Protein AF-A0A060C391-F1 (afdb_monomer)

Solvent-accessible surface area (backbone atoms only — not comparable to full-atom values): 6008 Å² total; per-residue (Å²): 101,76,47,78,46,74,47,98,84,16,40,34,38,37,36,35,54,34,74,24,63,67,58,46,52,53,50,53,54,56,56,54,67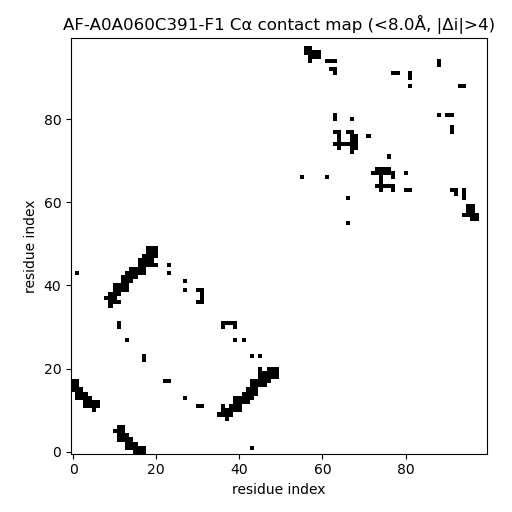,40,91,70,42,79,42,69,45,85,57,59,44,54,77,26,70,55,72,74,84,77,87,77,85,52,51,91,88,68,46,47,36,58,51,20,27,74,75,72,74,34,46,84,53,24,62,60,58,40,61,74,40,53,82,83,41,85,47,68,82,63,70,66,48,83,82,130

Sequence (100 aa):
KVNIDVADDGTATVTGDVGSQEDKEKILVAVGNVTGIGQVNDSVTVTQSGAESRYYTVKSGDTLSAISKAMYGSANDYPRIFEANKPMLTHPDKIYPVRY

Radius of gyration: 20.58 Å; Cα contacts (8 Å, |Δi|>4): 141; chains: 1; bounding box: 30×29×60 Å

InterPro domains:
  IPR007055 BON domain [PF04972] (2-47)
  IPR007055 BON domain [PS50914] (1-48)
  IPR018392 LysM domain [PF01476] (56-97)
  IPR018392 LysM domain [PS51782] (54-100)
  IPR018392 LysM domain [cd00118] (54-97)
  IPR036779 LysM domain superfamily [G3DSA:3.10.350.10] (55-97)
  IPR052196 Bacterial Potassium Binding [PTHR34700] (9-97)

Foldseek 3Di:
DWDWDADPQQEIEIEDEDQEPVVLVVVQVVSCPDPSHPYYHDHYDDPDPPPPPDDDADDPPDFLLNVCCVPVVGSVCSVVVQVVCPPVRPDRRPDDGDDD

Organism: NCBI:txid238202

Nearest PDB structures (foldseek):
  7vcm-assembly1_A  TM=4.858E-01  e=7.533E-10  Aequorea victoria
  7vcm-assembly2_B  TM=4.829E-01  e=8.060E-10  Aequorea victoria
  7pvc-assembly1_A  TM=4.839E-01  e=1.482E-09  Escherichia coli K-12
  8zex-assembly1_A  TM=4.819E-01  e=4.088E-09  Escherichia coli
  6v4v-assembly1_A-2  TM=9.527E-01  e=9.688E-02  Acinetobacter baumannii

Secondary structure (DSSP, 8-state):
-EEEEE-TTSEEEEEEEES-HHHHHHHHHHHHTSTT-SEEEEEEEES------------TT--HHHHHHHHHS-GGGHHHHHHHTTTT-SSTT---PPP-

pLDDT: mean 79.68, std 9.68, range [48.06, 90.31]

Structure (mmCIF, N/CA/C/O backbone):
data_AF-A0A060C391-F1
#
_entry.id   AF-A0A060C391-F1
#
loop_
_atom_site.group_PDB
_atom_site.id
_atom_site.type_symbol
_atom_site.label_atom_id
_atom_site.label_alt_id
_atom_site.label_comp_id
_atom_site.label_asym_id
_atom_site.label_entity_id
_atom_site.label_seq_id
_atom_site.pdbx_PDB_ins_code
_atom_site.Cartn_x
_atom_site.Cartn_y
_atom_site.Cartn_z
_atom_site.occupancy
_atom_site.B_iso_or_equiv
_atom_site.auth_seq_id
_atom_site.auth_comp_id
_atom_site.auth_asym_id
_atom_site.auth_atom_id
_atom_site.pdbx_PDB_model_num
ATOM 1 N N . LYS A 1 1 ? 4.284 -1.338 16.733 1.00 66.06 1 LYS A N 1
ATOM 2 C CA . LYS A 1 1 ? 3.611 -1.767 17.991 1.00 66.06 1 LYS A CA 1
ATOM 3 C C . LYS A 1 1 ? 2.711 -0.615 18.395 1.00 66.06 1 LYS A C 1
ATOM 5 O O . LYS A 1 1 ? 3.216 0.496 18.450 1.00 66.06 1 LYS A O 1
ATOM 10 N N . VAL A 1 2 ? 1.416 -0.860 18.574 1.00 81.69 2 VAL A N 1
ATOM 11 C CA . VAL A 1 2 ? 0.436 0.191 18.891 1.00 81.69 2 VAL A CA 1
ATOM 12 C C . VAL A 1 2 ? 0.267 0.263 20.405 1.00 81.69 2 VAL A C 1
ATOM 14 O O . VAL A 1 2 ? 0.169 -0.780 21.051 1.00 81.69 2 VAL A O 1
ATOM 17 N N . ASN A 1 3 ? 0.262 1.474 20.952 1.00 84.88 3 ASN A N 1
ATOM 18 C CA . ASN A 1 3 ? 0.009 1.762 22.356 1.00 84.88 3 ASN A CA 1
ATOM 19 C C . ASN A 1 3 ? -1.242 2.638 22.464 1.00 84.88 3 ASN A C 1
ATOM 21 O O . ASN A 1 3 ? -1.451 3.544 21.657 1.00 84.88 3 ASN A O 1
ATOM 25 N N . ILE A 1 4 ? -2.068 2.356 23.464 1.00 86.69 4 ILE A N 1
ATOM 26 C CA . ILE A 1 4 ? -3.305 3.084 23.734 1.00 86.69 4 ILE A CA 1
ATOM 27 C C . ILE A 1 4 ? -3.201 3.567 25.174 1.00 86.69 4 ILE A C 1
ATOM 29 O O . ILE A 1 4 ? -3.025 2.750 26.077 1.00 86.69 4 ILE A O 1
ATOM 33 N N . ASP A 1 5 ? -3.274 4.876 25.360 1.00 87.00 5 ASP A N 1
ATOM 34 C CA . ASP A 1 5 ? -3.276 5.532 26.663 1.00 87.00 5 ASP A CA 1
ATOM 35 C C . ASP A 1 5 ? -4.641 6.187 26.873 1.00 87.00 5 ASP A C 1
ATOM 37 O O . ASP A 1 5 ? -5.166 6.808 25.950 1.00 87.00 5 ASP A O 1
ATOM 41 N N . VAL A 1 6 ? -5.255 6.005 28.039 1.00 86.50 6 VAL A N 1
ATOM 42 C CA . VAL A 1 6 ? -6.569 6.582 28.348 1.00 86.50 6 VAL A CA 1
ATOM 43 C C . VAL A 1 6 ? -6.413 7.472 29.567 1.00 86.50 6 VAL A C 1
ATOM 45 O O . VAL A 1 6 ? -6.068 6.985 30.641 1.00 86.50 6 VAL A O 1
ATOM 48 N N . ALA A 1 7 ? -6.668 8.764 29.389 1.00 85.25 7 ALA A N 1
ATOM 49 C CA . ALA A 1 7 ? -6.646 9.740 30.465 1.00 85.25 7 ALA A CA 1
ATOM 50 C C . ALA A 1 7 ? -7.943 9.694 31.294 1.00 85.25 7 ALA A C 1
ATOM 52 O O . ALA A 1 7 ? -8.998 9.267 30.816 1.00 85.25 7 ALA A O 1
ATOM 53 N N . ASP A 1 8 ? -7.870 10.164 32.543 1.00 81.44 8 ASP A N 1
ATOM 54 C CA . ASP A 1 8 ? -8.990 10.170 33.499 1.00 81.44 8 ASP A CA 1
ATOM 55 C C . ASP A 1 8 ? -10.194 11.023 33.048 1.00 81.44 8 ASP A C 1
ATOM 57 O O . ASP A 1 8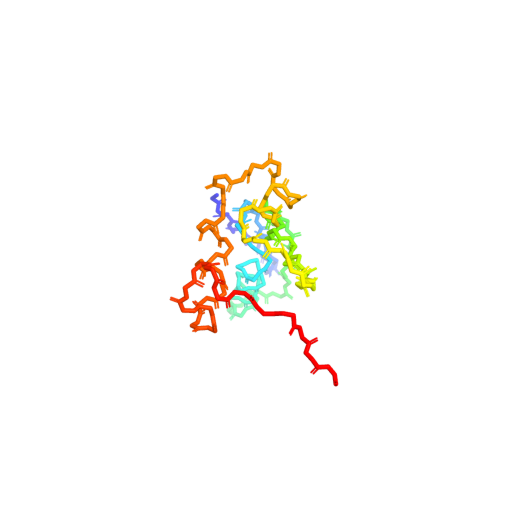 ? -11.295 10.883 33.578 1.00 81.44 8 ASP A O 1
ATOM 61 N N . ASP A 1 9 ? -10.000 11.906 32.064 1.00 83.06 9 ASP A N 1
ATOM 62 C CA . ASP A 1 9 ? -11.043 12.731 31.444 1.00 83.06 9 ASP A CA 1
ATOM 63 C C . ASP A 1 9 ? -11.824 12.002 30.332 1.00 83.06 9 ASP A C 1
ATOM 65 O O . ASP A 1 9 ? -12.745 12.572 29.743 1.00 83.06 9 ASP A O 1
ATOM 69 N N . GLY A 1 10 ? -11.473 10.744 30.044 1.00 82.44 10 GLY A N 1
ATOM 70 C CA . GLY A 1 10 ? -12.064 9.958 28.965 1.00 82.44 10 GLY A CA 1
ATOM 71 C C . GLY A 1 10 ? -11.435 10.217 27.593 1.00 82.44 10 GLY A C 1
ATOM 72 O O . GLY A 1 10 ? -12.022 9.838 26.577 1.00 82.44 10 GLY A O 1
ATOM 73 N N . THR A 1 11 ? -10.263 10.852 27.520 1.00 87.12 11 THR A N 1
ATOM 74 C CA . THR A 1 11 ? -9.513 11.003 26.268 1.00 87.12 11 THR A CA 1
ATOM 75 C C . THR A 1 11 ? -8.624 9.784 26.025 1.00 87.12 11 THR A C 1
ATOM 77 O O . THR A 1 11 ? -7.681 9.528 26.772 1.00 87.12 11 THR A O 1
ATOM 80 N N . ALA A 1 12 ? -8.877 9.044 24.944 1.00 87.88 12 ALA A N 1
ATOM 81 C CA . ALA A 1 12 ? -8.021 7.945 24.506 1.00 87.88 12 ALA A CA 1
ATOM 82 C C . ALA A 1 12 ? -7.006 8.418 23.460 1.00 87.88 12 ALA A C 1
ATOM 84 O O . ALA A 1 12 ? -7.377 8.810 22.357 1.00 87.88 12 ALA A O 1
ATOM 85 N N . THR A 1 13 ? -5.718 8.336 23.769 1.00 88.88 13 THR A N 1
ATOM 86 C CA . THR A 1 13 ? -4.623 8.633 22.845 1.00 88.88 13 THR A CA 1
ATOM 87 C C . THR A 1 13 ? -4.062 7.345 22.259 1.00 88.88 13 THR A C 1
ATOM 89 O O . THR A 1 13 ? -3.488 6.512 22.963 1.00 88.88 13 THR A O 1
ATOM 92 N N . VAL A 1 14 ? -4.196 7.190 20.943 1.00 86.75 14 VAL A N 1
ATOM 93 C CA . VAL A 1 14 ? -3.645 6.046 20.211 1.00 86.75 14 VAL A CA 1
ATOM 94 C C . VAL A 1 14 ? -2.337 6.474 19.558 1.00 86.75 14 VAL A C 1
ATOM 96 O O . VAL A 1 14 ? -2.307 7.413 18.764 1.00 86.75 14 VAL A O 1
ATOM 99 N N . THR A 1 15 ? -1.246 5.784 19.887 1.00 86.19 15 THR A N 1
ATOM 100 C CA . THR A 1 15 ? 0.092 6.039 19.339 1.00 86.19 15 THR A CA 1
ATOM 101 C C . THR A 1 15 ? 0.699 4.771 18.765 1.00 86.19 15 THR A C 1
ATOM 103 O O . THR A 1 15 ? 0.437 3.657 19.219 1.00 86.19 15 THR A O 1
ATOM 106 N N . GLY A 1 16 ? 1.565 4.938 17.775 1.00 81.06 16 GLY A N 1
ATOM 107 C CA . GLY A 1 16 ? 2.401 3.863 17.257 1.00 81.06 16 GLY A CA 1
ATOM 108 C C . GLY A 1 16 ? 2.298 3.688 15.754 1.00 81.06 16 GLY A C 1
ATOM 109 O O . GLY A 1 16 ? 1.573 4.398 15.061 1.00 81.06 16 GLY A O 1
ATOM 110 N N . ASP A 1 17 ? 3.077 2.728 15.275 1.00 80.56 17 ASP A N 1
ATOM 111 C CA . ASP A 1 17 ? 3.238 2.439 13.857 1.00 80.56 17 ASP A CA 1
ATOM 112 C C . ASP A 1 17 ? 2.263 1.352 13.411 1.00 80.56 17 ASP A C 1
ATOM 114 O O . ASP A 1 17 ? 2.290 0.230 13.942 1.00 80.56 17 ASP A O 1
ATOM 118 N N . VAL A 1 18 ? 1.441 1.679 12.416 1.00 77.38 18 VAL A N 1
ATOM 119 C CA . VAL A 1 18 ? 0.503 0.751 11.768 1.00 77.38 18 VAL A CA 1
ATOM 120 C C . VAL A 1 18 ? 0.833 0.588 10.290 1.0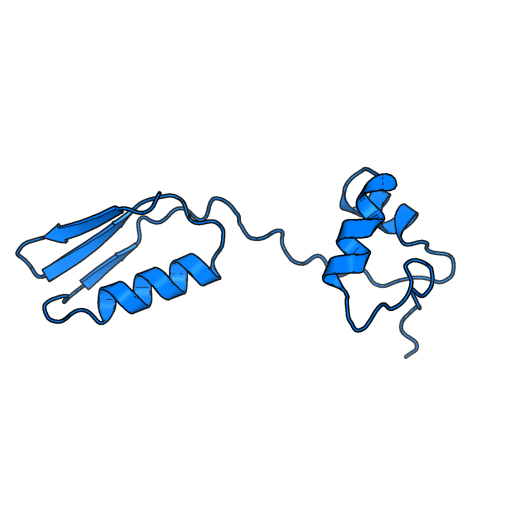0 77.38 18 VAL A C 1
ATOM 122 O O . VAL A 1 18 ? 1.275 1.525 9.622 1.00 77.38 18 VAL A O 1
ATOM 125 N N . GLY A 1 19 ? 0.627 -0.631 9.790 1.00 69.75 19 GLY A N 1
ATOM 126 C CA . GLY A 1 19 ? 0.990 -1.033 8.430 1.00 69.75 19 GLY A CA 1
ATOM 127 C C . GLY A 1 19 ? -0.010 -0.619 7.348 1.00 69.75 19 GLY A C 1
ATOM 128 O O . GLY A 1 19 ? 0.239 -0.851 6.174 1.00 69.75 19 GLY A O 1
ATOM 129 N N . SER A 1 20 ? -1.152 -0.027 7.692 1.00 74.94 20 SER A N 1
ATOM 130 C CA . SER A 1 20 ? -2.090 0.470 6.686 1.00 74.94 20 SER A CA 1
ATOM 131 C C . SER A 1 20 ? -3.024 1.536 7.252 1.00 74.94 20 SER A C 1
ATOM 133 O O . SER A 1 20 ? -3.265 1.604 8.461 1.00 74.94 20 SER A O 1
ATOM 135 N N . GLN A 1 21 ? -3.571 2.362 6.356 1.00 73.94 21 GLN A N 1
ATOM 136 C CA . GLN A 1 21 ? -4.645 3.303 6.682 1.00 73.94 21 GLN A CA 1
ATOM 137 C C . GLN A 1 21 ? -5.889 2.555 7.190 1.00 73.94 21 GLN A C 1
ATOM 139 O O . GLN A 1 21 ? -6.510 2.985 8.153 1.00 73.94 21 GLN A O 1
ATOM 144 N N . GLU A 1 22 ? -6.211 1.404 6.594 1.00 77.38 22 GLU A N 1
ATOM 145 C CA . GLU A 1 22 ? -7.364 0.596 7.000 1.00 77.38 22 GLU A CA 1
ATOM 146 C C . GLU A 1 22 ? -7.218 0.089 8.446 1.00 77.38 22 GLU A C 1
ATOM 148 O O . GLU A 1 22 ? -8.161 0.160 9.236 1.00 77.38 22 GLU A O 1
ATOM 153 N N . ASP A 1 23 ? -6.024 -0.371 8.830 1.00 79.88 23 ASP A N 1
ATOM 154 C CA . ASP A 1 23 ? -5.756 -0.808 10.203 1.00 79.88 23 ASP A CA 1
ATOM 155 C C . ASP A 1 23 ? -5.831 0.361 11.186 1.00 79.88 23 ASP A C 1
ATOM 157 O O . ASP A 1 23 ? -6.391 0.217 12.274 1.00 79.88 23 ASP A O 1
ATOM 161 N N . LYS A 1 24 ? -5.325 1.537 10.793 1.00 81.56 24 LYS A N 1
ATOM 162 C CA . LYS A 1 24 ? -5.451 2.769 11.580 1.00 81.56 24 LYS A CA 1
ATOM 163 C C . LYS A 1 24 ? -6.914 3.093 11.876 1.00 81.56 24 LYS A C 1
ATOM 165 O O . LYS A 1 24 ? -7.272 3.300 13.034 1.00 81.56 24 LYS A O 1
ATOM 170 N N . GLU A 1 25 ? -7.750 3.127 10.842 1.00 82.69 25 GLU A N 1
ATOM 171 C CA . GLU A 1 25 ? -9.168 3.469 10.970 1.00 82.69 25 GLU A CA 1
ATOM 172 C C . GLU A 1 25 ? -9.909 2.458 11.848 1.00 82.69 25 GLU A C 1
ATOM 174 O O . GLU A 1 25 ? -10.648 2.854 12.751 1.00 82.69 25 GLU A O 1
ATOM 179 N N . LYS A 1 26 ? -9.647 1.158 11.672 1.00 83.44 26 LYS A N 1
ATOM 180 C CA . LYS A 1 26 ? -10.224 0.107 12.526 1.00 83.44 26 LYS A CA 1
ATOM 181 C C . LYS A 1 26 ? -9.844 0.280 13.997 1.00 83.44 26 LYS A C 1
ATOM 183 O O . LYS A 1 26 ? -10.704 0.125 14.863 1.00 83.44 26 LYS A O 1
A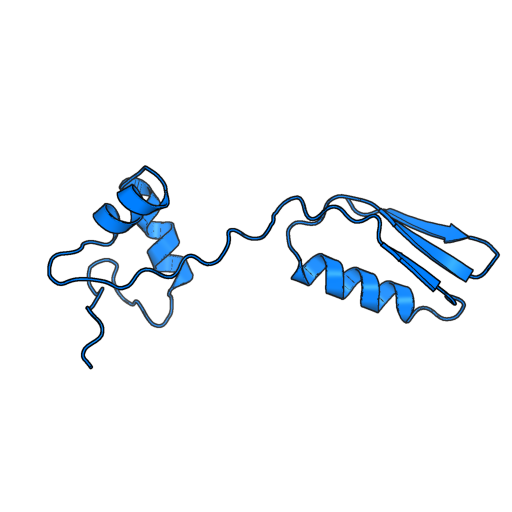TOM 188 N N . ILE A 1 27 ? -8.584 0.613 14.289 1.00 84.44 27 ILE A N 1
ATOM 189 C CA . ILE A 1 27 ? -8.109 0.827 15.664 1.00 84.44 27 ILE A CA 1
ATOM 190 C C . ILE A 1 27 ? -8.782 2.056 16.281 1.00 84.44 27 ILE A C 1
ATOM 192 O O . ILE A 1 27 ? -9.291 1.971 17.397 1.00 84.44 27 ILE A O 1
ATOM 196 N N . LEU A 1 28 ? -8.831 3.178 15.559 1.00 84.06 28 LEU A N 1
ATOM 197 C CA . LEU A 1 28 ? -9.455 4.414 16.043 1.00 84.06 28 LEU A CA 1
ATOM 198 C C . LEU A 1 28 ? -10.945 4.215 16.347 1.00 84.06 28 LEU A C 1
ATOM 200 O O . LEU A 1 28 ? -11.420 4.631 17.404 1.00 84.06 28 LEU A O 1
ATOM 204 N N . VAL A 1 29 ? -11.670 3.522 15.464 1.00 88.00 29 VAL A N 1
ATOM 205 C CA . VAL A 1 29 ? -13.089 3.192 15.668 1.00 88.00 29 VAL A CA 1
ATOM 206 C C . VAL A 1 29 ? -13.273 2.262 16.866 1.00 88.00 29 VAL A C 1
ATOM 208 O O . VAL A 1 29 ? -14.179 2.475 17.670 1.00 88.00 29 VAL A O 1
ATOM 211 N N . ALA A 1 30 ? -12.430 1.239 17.020 1.00 84.44 30 ALA A N 1
ATOM 212 C CA . ALA A 1 30 ? -12.516 0.326 18.157 1.00 84.44 30 ALA A CA 1
ATOM 213 C C . ALA A 1 30 ? -12.299 1.053 19.493 1.00 84.44 30 ALA A C 1
ATOM 215 O O . ALA A 1 30 ? -13.051 0.822 20.438 1.00 84.44 30 ALA A O 1
ATOM 216 N N . VAL A 1 31 ? -11.324 1.965 19.555 1.00 85.12 31 VAL A N 1
ATOM 217 C CA . VAL A 1 31 ? -11.011 2.753 20.757 1.00 85.12 31 VAL A CA 1
ATOM 218 C C . VAL A 1 31 ? -12.130 3.745 21.088 1.00 85.12 31 VAL A C 1
ATOM 220 O O . VAL A 1 31 ? -12.523 3.851 22.246 1.00 85.12 31 VAL A O 1
ATOM 223 N N . GLY A 1 32 ? -12.706 4.413 20.086 1.00 84.00 32 GLY A N 1
ATOM 224 C CA . GLY A 1 32 ? -13.818 5.348 20.294 1.00 84.00 32 GLY A CA 1
ATOM 225 C C . GLY A 1 32 ? -15.126 4.695 20.748 1.00 84.00 32 GLY A C 1
ATOM 226 O O . GLY A 1 32 ? -15.967 5.365 21.335 1.00 84.00 32 GLY A O 1
ATOM 227 N N . ASN A 1 33 ? -15.301 3.391 20.517 1.00 84.31 33 ASN A N 1
ATOM 228 C CA . ASN A 1 33 ? -16.480 2.646 20.972 1.00 84.31 33 ASN A CA 1
ATOM 229 C C . ASN A 1 33 ? -16.351 2.094 22.403 1.00 84.31 33 ASN A C 1
ATOM 231 O O . ASN A 1 33 ? -17.272 1.435 22.893 1.00 84.31 33 ASN A O 1
ATOM 235 N N . VAL A 1 34 ? -15.231 2.332 23.092 1.00 8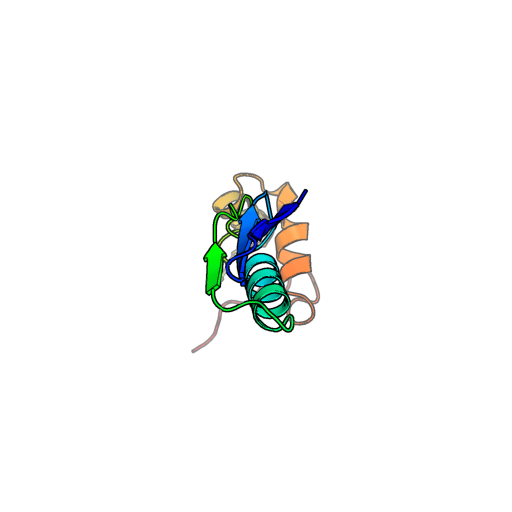3.56 34 VAL A N 1
ATOM 236 C CA . VAL A 1 34 ? -15.061 1.906 24.485 1.00 83.56 34 VAL A CA 1
ATOM 237 C C . VAL A 1 34 ? -15.874 2.818 25.408 1.00 83.56 34 VAL A C 1
ATOM 239 O O . VAL A 1 34 ? -15.799 4.043 25.344 1.00 83.56 34 VAL A O 1
ATOM 242 N N . THR A 1 35 ? -16.668 2.216 26.296 1.00 78.06 35 THR A N 1
ATOM 243 C CA . THR A 1 35 ? -17.473 2.949 27.282 1.00 78.06 35 THR A CA 1
ATOM 244 C C . THR A 1 35 ? -16.574 3.779 28.202 1.00 78.06 35 THR A C 1
ATOM 246 O O . THR A 1 35 ? -15.700 3.228 28.864 1.00 78.06 35 THR A O 1
ATOM 249 N N . GLY A 1 36 ? -16.810 5.093 28.257 1.00 78.25 36 GLY A N 1
ATOM 250 C CA . GLY A 1 36 ? -15.994 6.045 29.022 1.00 78.25 36 GLY A CA 1
ATOM 251 C C . GLY A 1 36 ? -15.053 6.896 28.167 1.00 78.25 36 GLY A C 1
ATOM 252 O O . GLY A 1 36 ? -14.477 7.842 28.693 1.00 78.25 36 GLY A O 1
ATOM 253 N N . ILE A 1 37 ? -14.937 6.617 26.863 1.00 82.38 37 ILE A N 1
ATOM 254 C CA . ILE A 1 37 ? -14.162 7.449 25.939 1.00 82.38 37 ILE A CA 1
ATOM 255 C C . ILE A 1 37 ? -15.047 8.558 25.364 1.00 82.38 37 ILE A C 1
ATOM 257 O O . ILE A 1 37 ? -16.001 8.294 24.636 1.00 82.38 37 ILE A O 1
ATOM 261 N N . GLY A 1 38 ? -14.738 9.808 25.710 1.00 80.75 38 GLY A N 1
ATOM 262 C CA . GLY A 1 38 ? -15.395 11.001 25.168 1.00 80.75 38 GLY A CA 1
ATOM 263 C C . GLY A 1 38 ? -14.693 11.558 23.929 1.00 80.75 38 GLY A C 1
ATOM 264 O O . GLY A 1 38 ? -15.328 12.200 23.093 1.00 80.75 38 GLY A O 1
ATOM 265 N N . GLN A 1 39 ? -13.391 11.288 23.790 1.00 82.94 39 GLN A N 1
ATOM 266 C CA . GLN A 1 39 ? -12.571 11.775 22.685 1.00 82.94 39 GLN A CA 1
ATOM 267 C C . GLN A 1 39 ? -11.457 10.780 22.348 1.00 82.94 39 GLN A C 1
ATOM 269 O O . GLN A 1 39 ? -10.851 10.189 23.239 1.00 82.94 39 GLN A O 1
ATOM 274 N N . VAL A 1 40 ? -11.147 10.628 21.057 1.00 85.12 40 VAL A N 1
ATOM 275 C CA . VAL A 1 40 ? -10.001 9.838 20.583 1.00 85.12 40 VAL A CA 1
ATOM 276 C C . VAL A 1 40 ? -8.986 10.770 19.933 1.00 85.12 40 VAL A C 1
ATOM 278 O O . VAL A 1 40 ? -9.316 11.483 18.987 1.00 85.12 40 VAL A O 1
ATOM 281 N N . ASN A 1 41 ? -7.755 10.765 20.436 1.00 85.44 41 ASN A N 1
ATOM 282 C CA . ASN A 1 41 ? -6.632 11.486 19.858 1.00 85.44 41 ASN A CA 1
ATOM 283 C C . ASN A 1 41 ? -5.802 10.546 18.976 1.00 85.44 41 ASN A C 1
ATOM 285 O O . ASN A 1 41 ? -5.223 9.561 19.446 1.00 85.44 41 ASN A O 1
ATOM 289 N N . ASP A 1 42 ? -5.744 10.870 17.689 1.00 83.19 42 ASP A N 1
ATOM 290 C CA . ASP A 1 42 ? -5.009 10.114 16.686 1.00 83.19 42 ASP A CA 1
ATOM 291 C C . ASP A 1 42 ? -3.560 10.603 16.592 1.00 83.19 42 ASP A C 1
ATOM 293 O O . ASP A 1 42 ? -3.268 11.639 16.001 1.00 83.19 42 ASP A O 1
ATOM 297 N N . SER A 1 43 ? -2.639 9.841 17.175 1.00 83.25 43 SER A N 1
ATOM 298 C CA . SER A 1 43 ? -1.189 10.009 17.006 1.00 83.25 43 SER A CA 1
ATOM 299 C C . SER A 1 43 ? -0.570 8.769 16.355 1.00 83.25 43 SER A C 1
ATOM 301 O O . SER A 1 43 ? 0.588 8.419 16.605 1.00 83.25 43 SER A O 1
ATOM 303 N N . VAL A 1 44 ? -1.364 8.057 15.549 1.00 80.25 44 VAL A N 1
ATOM 304 C CA . VAL A 1 44 ? -0.939 6.844 14.855 1.00 80.25 44 VAL A CA 1
ATOM 305 C C . VAL A 1 44 ? -0.276 7.220 13.539 1.00 80.25 44 VAL A C 1
ATOM 307 O O . VAL A 1 44 ? -0.900 7.810 12.647 1.00 80.25 44 VAL A O 1
ATOM 310 N N . THR A 1 45 ? 0.981 6.815 13.397 1.00 74.06 45 THR A N 1
ATOM 311 C CA . THR A 1 45 ? 1.739 6.990 12.162 1.00 74.06 45 THR A CA 1
ATOM 312 C C . THR A 1 45 ? 1.519 5.776 11.274 1.00 74.06 45 THR A C 1
ATOM 314 O O . THR A 1 45 ? 1.829 4.638 11.628 1.00 74.06 45 THR A O 1
ATOM 317 N N . VAL A 1 46 ? 0.979 6.026 10.087 1.00 73.00 46 VAL A N 1
ATOM 318 C CA . VAL A 1 46 ? 0.818 5.013 9.047 1.00 73.00 46 VAL A CA 1
ATOM 319 C C . VAL A 1 46 ? 2.172 4.858 8.353 1.00 73.00 46 VAL A C 1
ATOM 321 O O . VAL A 1 46 ? 2.535 5.655 7.491 1.00 73.00 46 VAL A O 1
ATOM 324 N N . THR A 1 47 ? 2.968 3.877 8.786 1.00 65.88 47 THR A N 1
ATOM 325 C CA . THR A 1 47 ? 4.342 3.662 8.281 1.00 65.88 47 THR A CA 1
ATOM 326 C C . THR A 1 47 ? 4.365 3.007 6.911 1.00 65.88 47 THR A C 1
ATOM 328 O O . THR A 1 47 ? 5.307 3.183 6.141 1.00 65.88 47 THR A O 1
ATOM 331 N N . GLN A 1 48 ? 3.285 2.316 6.572 1.00 55.78 48 GLN A N 1
ATOM 332 C CA . GLN A 1 48 ? 2.921 2.003 5.206 1.00 55.78 48 GLN A CA 1
ATOM 333 C C . GLN A 1 48 ? 1.739 2.899 4.853 1.00 55.78 48 GLN A C 1
ATOM 335 O O . GLN A 1 48 ? 0.589 2.524 5.074 1.00 55.78 48 GLN A O 1
ATOM 340 N N . SER A 1 49 ? 2.000 4.055 4.225 1.00 51.66 49 SER A N 1
ATOM 341 C CA . SER A 1 49 ? 1.102 4.457 3.135 1.00 51.66 49 SER A CA 1
ATOM 342 C C . SER A 1 49 ? 1.051 3.223 2.250 1.00 51.66 49 SER A C 1
ATOM 344 O O . SER A 1 49 ? 2.051 2.919 1.594 1.00 51.66 49 SER A O 1
ATOM 346 N N . GLY A 1 50 ? -0.001 2.407 2.392 1.00 49.78 50 GLY A N 1
ATOM 347 C CA . GLY A 1 50 ? -0.141 1.174 1.631 1.00 49.78 50 GLY A CA 1
ATOM 348 C C . GLY A 1 50 ? 0.178 1.554 0.202 1.00 49.78 50 GLY A C 1
ATOM 349 O O . GLY A 1 50 ? -0.367 2.561 -0.250 1.00 49.78 50 GLY A O 1
ATOM 350 N N . ALA A 1 51 ? 1.171 0.884 -0.402 1.00 53.34 51 ALA A N 1
ATOM 351 C CA . ALA A 1 51 ? 1.746 1.312 -1.672 1.00 53.34 51 ALA A CA 1
ATOM 352 C C . ALA A 1 51 ? 0.598 1.766 -2.563 1.00 53.34 51 ALA A C 1
ATOM 354 O O . ALA A 1 51 ? -0.282 0.941 -2.824 1.00 53.34 51 ALA A O 1
ATOM 355 N N . GLU A 1 52 ? 0.544 3.070 -2.890 1.00 53.28 52 GLU A N 1
ATOM 356 C CA . GLU A 1 52 ? -0.591 3.623 -3.626 1.00 53.28 52 GLU A CA 1
ATOM 357 C C . GLU A 1 52 ? -0.868 2.660 -4.764 1.00 53.28 52 GLU A C 1
ATOM 359 O O . GLU A 1 52 ? 0.062 2.306 -5.496 1.00 53.28 52 GLU A O 1
ATOM 364 N N . SER A 1 53 ? -2.085 2.121 -4.827 1.00 57.72 53 SER A N 1
ATOM 365 C CA . SER A 1 53 ? -2.402 1.125 -5.840 1.00 57.72 53 SER A CA 1
ATOM 366 C C . SER A 1 53 ? -2.237 1.810 -7.186 1.00 57.72 53 SER A C 1
ATOM 368 O O . SER A 1 53 ? -3.047 2.642 -7.586 1.00 57.72 53 SER A O 1
ATOM 370 N N . ARG A 1 54 ? -1.106 1.543 -7.842 1.00 67.94 54 ARG A N 1
ATOM 371 C CA . ARG A 1 54 ? -0.763 2.203 -9.090 1.00 67.94 54 ARG A CA 1
ATOM 372 C C . ARG A 1 54 ? -1.496 1.482 -10.202 1.0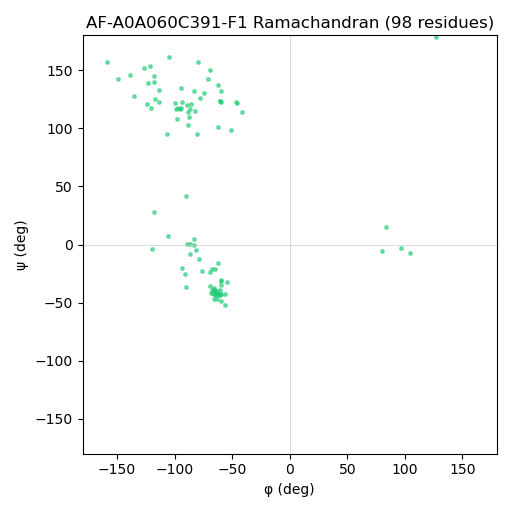0 67.94 54 ARG A C 1
ATOM 374 O O . ARG A 1 54 ? -1.210 0.322 -10.492 1.00 67.94 54 ARG A O 1
ATOM 381 N N . TYR A 1 55 ? -2.417 2.188 -10.836 1.00 77.75 55 TYR A N 1
ATOM 382 C CA . TYR A 1 55 ? -3.112 1.683 -12.007 1.00 77.75 55 TYR A CA 1
ATOM 383 C C . TYR A 1 55 ? -2.203 1.798 -13.231 1.00 77.75 55 TYR A C 1
ATOM 385 O O . TYR A 1 55 ? -1.694 2.874 -13.545 1.00 77.75 55 TYR A O 1
ATOM 393 N N . TYR A 1 56 ? -2.006 0.683 -13.931 1.00 81.81 56 TYR A N 1
ATOM 394 C CA . TYR A 1 56 ? -1.305 0.645 -15.209 1.00 81.81 56 TYR A CA 1
ATOM 395 C C . TYR A 1 56 ? -2.268 0.168 -16.294 1.00 81.81 56 TYR A C 1
ATOM 397 O O . TYR A 1 56 ? -2.869 -0.898 -16.175 1.00 81.81 56 TYR A O 1
ATOM 405 N N . THR A 1 57 ? -2.410 0.950 -17.364 1.00 85.44 57 THR A N 1
ATOM 406 C CA . THR A 1 57 ? -3.168 0.520 -18.546 1.00 85.44 57 THR A CA 1
ATOM 407 C C . THR A 1 57 ? -2.233 -0.235 -19.480 1.00 85.44 57 THR A C 1
ATOM 409 O O . THR A 1 57 ? -1.354 0.372 -20.089 1.00 85.44 57 THR A O 1
ATOM 412 N N . VAL A 1 58 ? -2.438 -1.549 -19.589 1.00 85.62 58 VAL A N 1
ATOM 413 C CA . VAL A 1 58 ? -1.675 -2.429 -20.484 1.00 85.62 58 VAL A CA 1
ATOM 414 C C . VAL A 1 58 ? -1.836 -1.967 -21.932 1.00 85.62 58 VAL A C 1
ATOM 416 O O . VAL A 1 58 ? -2.954 -1.733 -22.396 1.00 85.62 58 VAL A O 1
ATOM 419 N N . LYS A 1 59 ? -0.722 -1.852 -22.654 1.00 82.62 59 LYS A N 1
ATOM 420 C CA . LYS A 1 59 ? -0.676 -1.566 -24.089 1.00 82.62 59 LYS A CA 1
ATOM 421 C C . LYS A 1 59 ? -0.332 -2.833 -24.865 1.00 82.62 59 LYS A C 1
ATOM 423 O O . LYS A 1 59 ? 0.189 -3.810 -24.330 1.00 82.62 59 LYS A O 1
ATOM 428 N N . SER A 1 60 ? -0.633 -2.824 -26.162 1.00 83.50 60 SER A N 1
ATOM 429 C CA . SER A 1 60 ? -0.257 -3.932 -27.042 1.00 83.50 60 SER A CA 1
ATOM 430 C C . SER A 1 60 ? 1.263 -4.110 -27.049 1.00 83.50 60 SER A C 1
ATOM 432 O O . SER A 1 60 ? 1.983 -3.182 -27.409 1.00 83.50 60 SER A O 1
ATOM 434 N N . GLY A 1 61 ? 1.732 -5.305 -26.688 1.00 83.25 61 GLY A N 1
ATOM 435 C CA . GLY A 1 61 ? 3.156 -5.645 -26.628 1.00 83.25 61 GLY A CA 1
ATOM 436 C C . GLY A 1 61 ? 3.800 -5.523 -25.244 1.00 83.25 61 GLY A C 1
ATOM 437 O O . GLY A 1 61 ? 4.971 -5.875 -25.111 1.00 83.25 61 GLY A O 1
ATOM 438 N N . ASP A 1 62 ? 3.070 -5.077 -24.218 1.00 87.81 62 ASP A N 1
ATOM 439 C CA . ASP A 1 62 ? 3.584 -5.099 -22.847 1.00 87.81 62 ASP A CA 1
ATOM 440 C C . ASP A 1 62 ? 3.708 -6.529 -22.307 1.00 87.81 62 ASP A C 1
ATOM 442 O O . ASP A 1 62 ? 2.927 -7.422 -22.637 1.00 87.81 62 ASP A O 1
ATOM 446 N N . THR A 1 63 ? 4.672 -6.721 -21.406 1.00 88.81 63 THR A N 1
ATOM 447 C CA . THR A 1 63 ? 4.804 -7.924 -20.576 1.00 88.81 63 THR A CA 1
ATOM 448 C C . THR A 1 63 ? 4.766 -7.539 -19.104 1.00 88.81 63 THR A C 1
ATOM 450 O O . THR A 1 63 ? 5.156 -6.431 -18.725 1.00 88.81 63 THR A O 1
ATOM 453 N N . LEU A 1 64 ? 4.342 -8.461 -18.239 1.00 87.88 64 LEU A N 1
ATOM 454 C CA . LEU A 1 64 ? 4.259 -8.202 -16.801 1.00 87.88 64 LEU A CA 1
ATOM 455 C C . LEU A 1 64 ? 5.627 -7.831 -16.205 1.00 87.88 64 LEU A C 1
ATOM 457 O O . LEU A 1 64 ? 5.718 -6.967 -15.336 1.00 87.88 64 LEU A O 1
ATOM 461 N N . SER A 1 65 ? 6.702 -8.423 -16.728 1.00 89.06 65 SER A N 1
ATOM 462 C CA . SER A 1 65 ? 8.083 -8.090 -16.371 1.00 89.06 65 SER A CA 1
ATOM 463 C C . SER A 1 65 ? 8.494 -6.685 -16.825 1.00 89.06 65 SER A C 1
ATOM 465 O O . SER A 1 65 ? 9.170 -5.981 -16.075 1.00 89.06 65 SER A O 1
ATOM 467 N N . ALA A 1 66 ? 8.073 -6.234 -18.013 1.00 90.31 66 ALA A N 1
ATOM 468 C CA . ALA A 1 66 ? 8.333 -4.867 -18.473 1.00 90.31 66 ALA A CA 1
ATOM 469 C C . ALA A 1 66 ? 7.590 -3.832 -17.614 1.00 90.31 66 ALA A C 1
ATOM 471 O O . ALA A 1 66 ? 8.185 -2.834 -17.201 1.00 90.31 66 ALA A O 1
ATOM 472 N N . ILE A 1 67 ? 6.331 -4.115 -17.264 1.00 87.88 67 ILE A N 1
ATOM 473 C CA . ILE A 1 67 ? 5.539 -3.285 -16.348 1.00 87.88 67 ILE A CA 1
ATOM 474 C C . ILE A 1 67 ? 6.198 -3.268 -14.967 1.00 87.88 67 ILE A C 1
ATOM 476 O O . ILE A 1 67 ? 6.435 -2.200 -14.415 1.00 87.88 67 ILE A O 1
ATOM 480 N N . SER A 1 68 ? 6.599 -4.423 -14.436 1.00 89.50 68 SER A N 1
ATOM 481 C CA . SER A 1 68 ? 7.319 -4.505 -13.161 1.00 89.50 68 SER A CA 1
ATOM 482 C C . SER A 1 68 ? 8.593 -3.671 -13.153 1.00 89.50 68 SER A C 1
ATOM 484 O O . SER A 1 68 ? 8.850 -2.934 -12.202 1.00 89.50 68 SER A O 1
ATOM 486 N N . LYS A 1 69 ? 9.367 -3.709 -14.240 1.00 87.25 69 LYS A N 1
ATOM 487 C CA . LYS A 1 69 ? 10.563 -2.879 -14.371 1.00 87.25 69 LYS A CA 1
ATOM 488 C C . LYS A 1 69 ? 10.231 -1.387 -14.370 1.00 87.25 69 LYS A C 1
ATOM 490 O O . LYS A 1 69 ? 10.947 -0.623 -13.734 1.00 87.25 69 LYS A O 1
ATOM 495 N N . ALA A 1 70 ? 9.154 -0.973 -15.035 1.00 85.06 70 ALA A N 1
ATOM 496 C CA . ALA A 1 70 ? 8.715 0.422 -15.047 1.00 85.06 70 ALA A CA 1
ATOM 497 C C . ALA A 1 70 ? 8.168 0.889 -13.683 1.00 85.06 70 ALA A C 1
ATOM 499 O O . ALA A 1 70 ? 8.383 2.034 -13.298 1.00 85.06 70 ALA A O 1
ATOM 500 N N . MET A 1 71 ? 7.488 0.007 -12.945 1.00 82.50 71 MET A N 1
ATOM 501 C CA . MET A 1 71 ? 6.795 0.357 -11.698 1.00 82.50 71 MET A CA 1
ATOM 502 C C . MET A 1 71 ? 7.670 0.212 -10.447 1.00 82.50 71 MET A C 1
ATOM 504 O O . MET A 1 71 ? 7.550 1.024 -9.528 1.00 82.50 71 MET A O 1
ATOM 508 N N . TYR A 1 72 ? 8.543 -0.797 -10.420 1.00 80.50 72 TYR A N 1
ATOM 509 C CA . TYR A 1 72 ? 9.379 -1.172 -9.272 1.00 80.50 72 TYR A CA 1
ATOM 510 C C . TYR A 1 72 ? 10.885 -1.091 -9.557 1.00 80.50 72 TYR A C 1
ATOM 512 O O . TYR A 1 72 ? 11.688 -1.343 -8.665 1.00 80.50 72 TYR A O 1
ATOM 520 N N . GLY A 1 73 ? 11.294 -0.773 -10.789 1.00 82.88 73 GLY A N 1
ATOM 521 C CA . GLY A 1 73 ? 12.707 -0.733 -11.192 1.00 82.88 73 GLY A CA 1
ATOM 522 C C . GLY A 1 73 ? 13.313 -2.104 -11.512 1.00 82.88 73 GLY A C 1
ATOM 523 O O . GLY A 1 73 ? 14.441 -2.181 -11.998 1.00 82.88 73 GLY A O 1
ATOM 524 N N . SER A 1 74 ? 12.568 -3.191 -11.299 1.00 85.19 74 SER A N 1
ATOM 525 C CA . SER A 1 74 ? 13.040 -4.566 -11.452 1.00 85.19 74 SER A CA 1
ATOM 526 C C . SER A 1 74 ? 12.020 -5.417 -12.204 1.00 85.19 74 SER A C 1
ATOM 528 O O . SER A 1 74 ? 10.841 -5.480 -11.859 1.00 85.19 74 SER A O 1
ATOM 530 N N . ALA A 1 75 ? 12.487 -6.095 -13.253 1.00 87.75 75 ALA A N 1
ATOM 531 C CA . ALA A 1 75 ? 11.663 -7.013 -14.035 1.00 87.75 75 ALA A CA 1
ATOM 532 C C . ALA A 1 75 ? 11.287 -8.280 -13.250 1.00 87.75 75 ALA A C 1
ATOM 534 O O . ALA A 1 75 ? 10.276 -8.902 -13.559 1.00 87.75 75 ALA A O 1
ATOM 535 N N . ASN A 1 76 ? 12.080 -8.636 -12.234 1.00 89.69 76 ASN A N 1
ATOM 536 C CA . ASN A 1 76 ? 11.911 -9.847 -11.431 1.00 89.69 76 ASN A CA 1
ATOM 537 C C . ASN A 1 76 ? 10.805 -9.717 -10.374 1.00 89.69 76 ASN A C 1
ATOM 539 O O . ASN A 1 76 ? 10.378 -10.725 -9.824 1.00 89.69 76 ASN A O 1
ATOM 543 N N . ASP A 1 77 ? 10.311 -8.503 -10.122 1.00 87.94 77 ASP A N 1
ATOM 544 C CA . ASP A 1 77 ? 9.213 -8.238 -9.184 1.00 87.94 77 ASP A CA 1
ATOM 545 C C . ASP A 1 77 ? 7.816 -8.457 -9.797 1.00 87.94 77 ASP A C 1
ATOM 547 O O . ASP A 1 77 ? 6.797 -8.254 -9.134 1.00 87.94 77 ASP A O 1
ATOM 551 N N . TYR A 1 78 ? 7.747 -8.948 -11.042 1.00 87.44 78 TYR A N 1
ATOM 552 C CA . TYR A 1 78 ? 6.492 -9.251 -11.730 1.00 87.44 78 TYR A CA 1
ATOM 553 C C . TYR A 1 78 ? 5.551 -10.201 -10.962 1.00 87.44 78 TYR A C 1
ATOM 555 O O . TYR A 1 78 ? 4.336 -10.011 -11.084 1.00 87.44 78 TYR A O 1
ATOM 563 N N . PRO A 1 79 ? 6.025 -11.181 -10.152 1.00 89.12 79 PRO A N 1
ATOM 564 C CA . PRO A 1 79 ? 5.130 -12.051 -9.393 1.00 89.12 79 PRO A CA 1
ATOM 565 C C . PRO A 1 79 ? 4.230 -11.273 -8.431 1.00 89.12 79 PRO A C 1
ATOM 567 O O . PRO A 1 79 ? 3.075 -11.645 -8.256 1.00 89.12 79 PRO A O 1
ATOM 570 N N . ARG A 1 80 ? 4.695 -10.135 -7.897 1.00 85.44 80 ARG A N 1
ATOM 571 C CA . ARG A 1 80 ? 3.898 -9.282 -7.000 1.00 85.44 80 ARG A CA 1
ATOM 572 C C . ARG A 1 80 ? 2.703 -8.661 -7.721 1.00 85.44 80 ARG A C 1
ATOM 574 O O . ARG A 1 80 ? 1.611 -8.607 -7.165 1.00 85.44 80 ARG A O 1
ATOM 581 N N . ILE A 1 81 ? 2.893 -8.238 -8.976 1.00 84.06 81 ILE A N 1
ATOM 582 C CA . ILE A 1 81 ? 1.795 -7.738 -9.820 1.00 84.06 81 ILE A CA 1
ATOM 583 C C . ILE A 1 81 ? 0.821 -8.875 -10.122 1.00 84.06 81 ILE A C 1
ATOM 585 O O . ILE A 1 81 ? -0.391 -8.679 -10.058 1.00 84.06 81 ILE A O 1
ATOM 589 N N . PHE A 1 82 ? 1.338 -10.068 -10.426 1.00 87.62 82 PHE A N 1
ATOM 590 C CA . PHE A 1 82 ? 0.507 -11.236 -10.701 1.00 87.62 82 PHE A CA 1
ATOM 591 C C . PHE A 1 82 ? -0.381 -11.600 -9.507 1.00 87.62 82 PHE A C 1
ATOM 593 O O . PHE A 1 82 ? -1.586 -11.776 -9.672 1.00 87.62 82 PHE A O 1
ATOM 600 N N . GLU A 1 83 ? 0.193 -11.669 -8.307 1.00 84.56 83 GLU A N 1
AT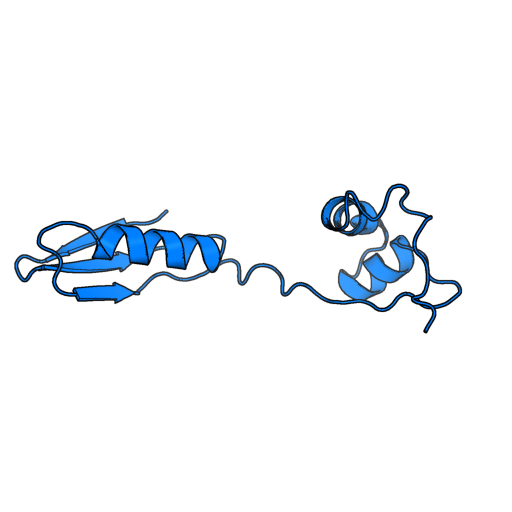OM 601 C CA . GLU A 1 83 ? -0.534 -11.990 -7.077 1.00 84.56 83 GLU A CA 1
ATOM 602 C C . GLU A 1 83 ? -1.581 -10.934 -6.724 1.00 84.56 83 GLU A C 1
ATOM 604 O O . GLU A 1 83 ? -2.711 -11.296 -6.404 1.00 84.56 83 GLU A O 1
ATOM 609 N N . ALA A 1 84 ? -1.250 -9.648 -6.871 1.00 83.12 84 ALA A N 1
ATOM 610 C CA . ALA A 1 84 ? -2.168 -8.546 -6.582 1.00 83.12 84 ALA A CA 1
ATOM 611 C C . ALA A 1 84 ? -3.399 -8.496 -7.508 1.00 83.12 84 ALA A C 1
ATOM 613 O O . ALA A 1 84 ? -4.408 -7.902 -7.145 1.00 83.12 84 ALA A O 1
ATOM 614 N N . ASN A 1 85 ? -3.332 -9.110 -8.696 1.00 82.00 85 ASN A N 1
ATOM 615 C CA . ASN A 1 85 ? -4.412 -9.095 -9.689 1.00 82.00 85 ASN A CA 1
ATOM 616 C C . ASN A 1 85 ? -5.167 -10.433 -9.792 1.00 82.00 85 ASN A C 1
ATOM 618 O O . ASN A 1 85 ? -6.005 -10.606 -10.682 1.00 82.00 85 ASN A O 1
ATOM 622 N N . LYS A 1 86 ? -4.903 -11.401 -8.906 1.00 80.19 86 LYS A N 1
ATOM 623 C CA . LYS A 1 86 ? -5.729 -12.613 -8.814 1.00 80.19 86 LY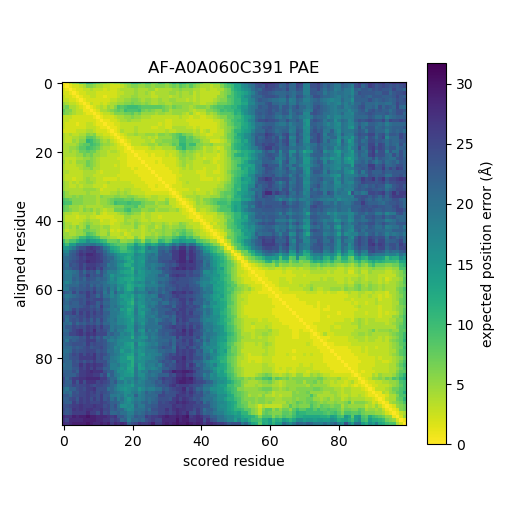S A CA 1
ATOM 624 C C . LYS A 1 86 ? -7.100 -12.279 -8.205 1.00 80.19 86 LYS A C 1
ATOM 626 O O . LYS A 1 86 ? -7.171 -11.470 -7.287 1.00 80.19 86 LYS A O 1
ATOM 631 N N . PRO A 1 87 ? -8.193 -12.910 -8.676 1.00 78.56 87 PRO A N 1
ATOM 632 C CA . PRO A 1 87 ? -8.242 -14.002 -9.655 1.00 78.56 87 PRO A CA 1
ATOM 633 C C . PRO A 1 87 ? -8.332 -13.547 -11.124 1.00 78.56 87 PRO A C 1
ATOM 635 O O . PRO A 1 87 ? -8.395 -14.394 -12.012 1.00 78.56 87 PRO A O 1
ATOM 638 N N . MET A 1 88 ? -8.353 -12.240 -11.398 1.00 76.94 88 MET A N 1
ATOM 639 C CA . MET A 1 88 ? -8.571 -11.701 -12.748 1.00 76.94 88 MET A CA 1
ATOM 640 C C . MET A 1 88 ? -7.429 -12.058 -13.709 1.00 76.94 88 MET A C 1
ATOM 642 O O . MET A 1 88 ? -7.671 -12.377 -14.873 1.00 76.94 88 MET A O 1
ATOM 646 N N . LEU A 1 89 ? -6.189 -12.062 -13.214 1.00 79.94 89 LEU A N 1
ATOM 647 C CA . LEU A 1 89 ? -5.014 -12.497 -13.958 1.00 79.94 89 LEU A CA 1
ATOM 648 C C . LEU A 1 89 ? -4.667 -13.949 -13.594 1.00 79.94 89 LEU A C 1
ATOM 650 O O . LEU A 1 89 ? -4.191 -14.240 -12.500 1.00 79.94 89 LEU A O 1
ATOM 654 N N . THR A 1 90 ? -4.914 -14.881 -14.518 1.00 79.12 90 THR A N 1
ATOM 655 C CA . THR A 1 90 ? -4.702 -16.329 -14.296 1.00 79.12 90 THR A CA 1
ATOM 656 C C . THR A 1 90 ? -3.336 -16.830 -14.755 1.00 79.12 90 THR A C 1
ATOM 658 O O . THR A 1 90 ? -2.871 -17.863 -14.283 1.00 79.12 90 THR A O 1
ATOM 661 N N . HIS A 1 91 ? -2.669 -16.091 -15.641 1.00 77.44 91 HIS A N 1
ATOM 662 C CA . HIS A 1 91 ? -1.281 -16.329 -16.029 1.00 77.44 91 HIS A CA 1
ATOM 663 C C . HIS A 1 91 ? -0.530 -15.001 -16.137 1.00 77.44 91 HIS A C 1
ATOM 665 O O . HIS A 1 91 ? -1.131 -14.022 -16.582 1.00 77.44 91 HIS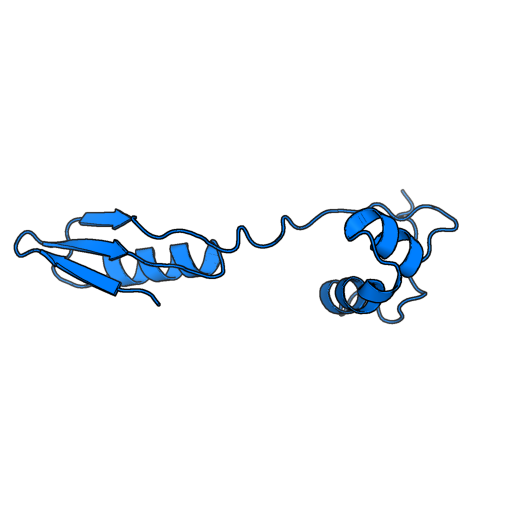 A O 1
ATOM 671 N N . PRO A 1 92 ? 0.770 -14.966 -15.798 1.00 75.81 92 PRO A N 1
ATOM 672 C CA . PRO A 1 92 ? 1.576 -13.747 -15.865 1.00 75.81 92 PRO A CA 1
ATOM 673 C C . PRO A 1 92 ? 1.641 -13.150 -17.279 1.00 75.81 92 PRO A C 1
ATOM 675 O O . PRO A 1 92 ? 1.679 -11.933 -17.420 1.00 75.81 92 PRO A O 1
ATOM 678 N N . ASP A 1 93 ? 1.561 -13.985 -18.319 1.00 79.00 93 ASP A N 1
ATOM 679 C CA . ASP A 1 93 ? 1.573 -13.541 -19.721 1.00 79.00 93 ASP A CA 1
ATOM 680 C C . ASP A 1 93 ? 0.186 -13.176 -20.271 1.00 79.00 93 ASP A C 1
ATOM 682 O O . ASP A 1 93 ? 0.070 -12.654 -21.376 1.00 79.00 93 ASP A O 1
ATOM 686 N N . LYS A 1 94 ? -0.892 -13.436 -19.520 1.00 78.69 94 LYS A N 1
ATOM 687 C CA . LYS A 1 94 ? -2.273 -13.138 -19.940 1.00 78.69 94 LYS A CA 1
ATOM 688 C C . LYS A 1 94 ? -2.706 -11.736 -19.519 1.00 78.69 94 LYS A C 1
ATOM 690 O O . LYS A 1 94 ? -3.830 -11.544 -19.057 1.00 78.69 94 LYS A O 1
ATOM 695 N N . ILE A 1 95 ? -1.815 -10.761 -19.661 1.00 79.44 95 ILE A N 1
ATOM 696 C CA . ILE A 1 95 ? -2.194 -9.356 -19.547 1.00 79.44 95 ILE A CA 1
ATOM 697 C C . ILE A 1 95 ? -2.762 -8.888 -20.884 1.00 79.44 95 ILE A C 1
ATOM 699 O O . ILE A 1 95 ? -2.187 -9.147 -21.939 1.00 79.44 95 ILE A O 1
ATOM 703 N N . TYR A 1 96 ? -3.909 -8.217 -20.849 1.00 72.25 96 TYR A N 1
ATOM 704 C CA . TYR A 1 96 ? -4.583 -7.758 -22.059 1.00 72.25 96 TYR A CA 1
ATOM 705 C C . TYR A 1 96 ? -4.788 -6.248 -22.010 1.00 72.25 96 TYR A C 1
ATOM 707 O O . TYR A 1 96 ? -5.166 -5.724 -20.959 1.00 72.25 96 TYR A O 1
ATOM 715 N N . PRO A 1 97 ? -4.583 -5.540 -23.134 1.00 71.56 97 PRO A N 1
ATOM 716 C CA . PRO A 1 97 ? -5.020 -4.162 -23.242 1.00 71.56 97 PRO A CA 1
ATOM 717 C C . PRO A 1 97 ? -6.541 -4.095 -23.104 1.00 71.56 97 PRO A C 1
ATOM 719 O O . PRO A 1 97 ? -7.265 -4.910 -23.684 1.00 71.56 97 PRO A O 1
ATOM 722 N N . VAL A 1 98 ? -7.023 -3.106 -22.353 1.00 58.34 98 VAL A N 1
ATOM 723 C CA . VAL A 1 98 ? -8.452 -2.789 -22.301 1.00 58.34 98 VAL A CA 1
ATOM 724 C C . VAL A 1 98 ? -8.912 -2.415 -23.713 1.00 58.34 98 VAL A C 1
ATOM 726 O O . VAL A 1 98 ? -8.323 -1.545 -24.355 1.00 58.34 98 VAL A O 1
ATOM 729 N N . ARG A 1 99 ? -9.922 -3.115 -24.238 1.00 54.56 99 ARG A N 1
ATOM 730 C CA . ARG A 1 99 ? -10.579 -2.730 -25.491 1.00 54.56 99 ARG A CA 1
ATOM 731 C C . ARG A 1 99 ? -11.815 -1.916 -25.135 1.00 54.56 99 ARG A C 1
ATOM 733 O O . ARG A 1 99 ? -12.686 -2.438 -24.444 1.00 54.56 99 ARG A O 1
ATOM 740 N N . TYR A 1 100 ? -11.823 -0.650 -25.549 1.00 48.06 100 TYR A N 1
ATOM 741 C CA . TYR A 1 100 ? -13.020 0.191 -25.569 1.00 48.06 100 TYR A CA 1
ATOM 742 C C . TYR A 1 100 ? -13.890 -0.171 -26.772 1.00 48.06 100 TYR A C 1
ATOM 744 O O . TYR A 1 100 ? -13.302 -0.546 -27.815 1.00 48.06 100 TYR A O 1
#

Mean predicted aligned error: 12.65 Å

=== Feature glossary ===
The record interleaves many kinds of information about one protein. Here is each kind framed as the question it answers.

Q: What does the local fold look like, residue by residue?
A: A 3Di character summarizes, for each residue, the relative orientation of the Cα frame of its nearest spatial neighbor. Because it encodes fold topology rather than chemistry, 3Di alignments detect remote structural similarity that sequence alignment misses.

Q: Which residues are in helices, strands, or loops?
A: Secondary structure is the local, repeating backbone conformation. DSSP classifies it into eight states by reading the hydrogen-bond network: three helix types (H, G, I), two β types (E, B), two non-regular types (T, S), and unstructured coil (-).

Q: How big and how compact is the whole molecule?
A: Three whole-structure scalars: the radius of gyration (RMS distance of Cα from centroid, in Å), the count of Cα–Cα contacts (pairs closer than 8 Å and separated by more than four residues in sequence — i.e. tertiary, not local, contacts), and the bounding-box dimensions. Together they distinguish compact globular folds from extended fibres or disordered chains.

Q: How confident is the AlphaFold model at each residue?
A: For AlphaFold models, the B-factor field carries pLDDT — the model's own estimate of local accuracy on a 0–100 scale. Regions with pLDDT<50 should be treated as essentially unmodeled; they often correspond to intrinsically disordered segments.

Q: What family and function is it annotated with?
A: Functional annotations link the protein to curated databases. InterPro entries identify conserved domains and families by matching the sequence against member-database signatures (Pfam, PROSITE, CDD, …). Gene Ontology (GO) terms describe molecular function, biological process, and cellular component in a controlled vocabulary. CATH places the structure in a hierarchical fold classification (Class/Architecture/Topology/Homologous-superfamily). The organism is the source species.

Q: What known structures does this most resemble?
A: Nearest PDB neighbors are the top structural matches found by Foldseek when searching this structure against the entire Protein Data Bank. Each hit reports a TM-score (0 to 1; >0.5 almost always implies the same fold) and an E-value. These are *structural* homologs — they may share no detectable sequence similarity.

Q: Which residues are buried vs exposed?
A: Solvent-accessible surface area (SASA) is the area in Å² traced out by the centre of a 1.4 Å probe sphere (a water molecule) rolled over the protein's van der Waals surface (Shrake–Rupley / Lee–Richards construction). Buried residues have near-zero SASA; fully exposed residues can exceed 200 Å². The total SASA scales roughly with the number of surface residues.

Q: What are the backbone torsion angles?
A: φ (phi) and ψ (psi) are the two rotatable backbone dihedrals per residue: φ is the C(i-1)–N–Cα–C torsion, ψ is the N–Cα–C–N(i+1) torsion, both in degrees on (−180°, 180°]. α-helical residues cluster near (−60°, −45°); β-strand residues near (−120°, +130°). A Ramachandran plot is simply a scatter of (φ, ψ) for every residue.

Q: Are the domains correctly placed relative to each other?
A: Predicted aligned error is AlphaFold's pairwise confidence. Unlike pLDDT (per-residue), PAE is per-residue-pair and captures whether two parts of the structure are correctly placed relative to each other. Units are ångströms of expected positional error.

Q: What if only a Cα trace is available?
A: P-SEA three-state annotation labels each residue as helix, strand, or coil based purely on the geometry of the Cα trace. It serves as a fallback when the full backbone (and thus DSSP) is unavailable.

Q: What is the amino-acid chain?
A: This is the polypeptide sequence — one letter per residue, N-terminus first. Length ranges from a few dozen residues for small domains to over a thousand for large multi-domain proteins.

Q: What do the rendered images show?
A: The six renders are orthographic views along the three Cartesian axes in both directions. Representation (cartoon, sticks, or surface) and color scheme (sequence-rainbow or by-chain) vary across proteins so the training set covers all the common visualization conventions.

Q: What do the diagnostic plots show?
A: Plot images: a contact map (which residues are close in 3D, as an N×N binary image), a Ramachandran scatter (backbone torsion angles, revealing secondary-structure composition at a glance), and — for AlphaFold structures — a PAE heatmap (pairwise prediction confidence).

Q: How mobile is each atom in the crystal?
A: B-factor (Debye–Waller factor) reflects atomic displacement in the crystal lattice. It is an experimental observable (units Å²), not a prediction; low values mean the atom is pinned down, high values mean it moves or is heterogeneous across the crystal.

Q: Where is each backbone atom in 3D?
A: The mmCIF table is the protein's shape written out atom by atom. For each backbone N, Cα, C, and carbonyl O, it records an (x, y, z) coordinate triple in Å plus the residue type, chain letter, and residue number.